Protein AF-A0AAV3M3A3-F1 (afdb_monomer)

Solvent-accessible surface area (backbone atoms only — not comparable to full-atom values): 3420 Å² total; per-residue (Å²): 117,67,70,61,53,54,52,54,58,56,53,73,74,69,67,83,84,82,68,85,45,77,49,54,94,61,97,74,85,84,85,59,89,91,52,94,77,83,91,80,71,77,43,78,66,59,127

Secondary structure (DSSP, 8-state):
-HHHHHHHHHHTT--------EEES-S-----TT-S-----EEE---

Mean predicted aligned error: 8.7 Å

pLDDT: mean 83.09, std 8.85, range [62.0, 95.5]

Structure (mmCIF, N/CA/C/O backbone):
data_AF-A0AAV3M3A3-F1
#
_entry.id   AF-A0AAV3M3A3-F1
#
loop_
_atom_site.group_PDB
_atom_site.id
_atom_site.type_symbol
_atom_site.label_atom_id
_atom_site.label_alt_id
_atom_site.label_comp_id
_atom_site.label_asym_id
_atom_site.label_entity_id
_atom_site.label_seq_id
_atom_site.pdbx_PDB_ins_code
_atom_site.Cartn_x
_atom_site.Cartn_y
_atom_site.Cartn_z
_atom_site.occupancy
_atom_site.B_iso_or_equiv
_atom_site.auth_seq_id
_atom_site.auth_comp_id
_atom_site.auth_asym_id
_atom_site.auth_atom_id
_atom_site.pdbx_PDB_model_num
ATOM 1 N N . MET A 1 1 ? 39.327 17.440 -29.756 1.00 62.00 1 MET A N 1
ATOM 2 C CA . MET A 1 1 ? 38.923 17.921 -28.415 1.00 62.00 1 MET A CA 1
ATOM 3 C C . MET A 1 1 ? 37.435 18.282 -28.351 1.00 62.00 1 MET A C 1
ATOM 5 O O . MET A 1 1 ? 36.740 17.711 -27.526 1.00 62.00 1 MET A O 1
ATOM 9 N N . MET A 1 2 ? 36.912 19.111 -29.265 1.00 68.56 2 MET A N 1
ATOM 10 C CA . MET A 1 2 ? 35.519 19.605 -29.219 1.00 68.56 2 MET A CA 1
ATOM 11 C C . MET A 1 2 ? 34.416 18.531 -29.299 1.00 68.56 2 MET A C 1
ATOM 13 O O . MET A 1 2 ? 33.440 18.618 -28.567 1.00 68.56 2 MET A O 1
ATOM 17 N N . LYS A 1 3 ? 34.596 17.459 -30.086 1.00 72.88 3 LYS A N 1
ATOM 18 C CA . LYS A 1 3 ? 33.602 16.367 -30.190 1.00 72.88 3 LYS A CA 1
ATOM 19 C C . LYS A 1 3 ? 33.316 15.661 -28.854 1.00 72.88 3 LYS A C 1
ATOM 21 O O . LYS A 1 3 ? 32.194 15.237 -28.619 1.00 72.88 3 LYS A O 1
ATOM 26 N N . LYS A 1 4 ? 34.318 15.556 -27.969 1.00 79.69 4 LYS A N 1
ATOM 27 C CA . LYS A 1 4 ? 34.161 14.929 -26.644 1.00 79.69 4 LYS A CA 1
ATOM 28 C C . LYS A 1 4 ? 33.308 15.794 -25.710 1.00 79.69 4 LYS A C 1
ATOM 30 O O . LYS A 1 4 ? 32.507 15.261 -24.954 1.00 79.69 4 LYS A O 1
ATOM 35 N N . LEU A 1 5 ? 33.454 17.116 -25.813 1.00 85.44 5 LEU A N 1
ATOM 36 C CA . LEU A 1 5 ? 32.677 18.077 -25.034 1.00 85.44 5 LEU A CA 1
ATOM 37 C C . LEU A 1 5 ? 31.203 18.076 -25.457 1.00 85.44 5 LEU A C 1
ATOM 39 O O . LEU A 1 5 ? 30.325 18.096 -24.604 1.00 85.44 5 LEU A O 1
ATOM 43 N N . SER A 1 6 ? 30.931 17.972 -26.760 1.00 84.88 6 SER A N 1
ATOM 44 C CA . SER A 1 6 ? 29.562 17.869 -27.278 1.00 84.88 6 SER A CA 1
ATOM 45 C C . SER A 1 6 ? 28.846 16.599 -26.806 1.00 84.88 6 SER A C 1
ATOM 47 O O . SER A 1 6 ? 27.682 16.666 -26.429 1.00 84.88 6 SER A O 1
ATOM 49 N N . VAL A 1 7 ? 29.538 15.452 -26.782 1.00 88.25 7 VAL A N 1
ATOM 50 C CA . VAL A 1 7 ? 28.974 14.184 -26.275 1.00 88.25 7 VAL A CA 1
ATOM 51 C C . VAL A 1 7 ? 28.693 14.263 -24.773 1.00 88.25 7 VAL A C 1
ATOM 53 O O . VAL A 1 7 ? 27.638 13.819 -24.329 1.00 88.25 7 VAL A O 1
ATOM 56 N N . LEU A 1 8 ? 29.597 14.872 -24.001 1.00 88.19 8 LEU A N 1
ATOM 57 C CA . LEU A 1 8 ? 29.401 15.079 -22.566 1.00 88.19 8 LEU A CA 1
ATOM 58 C C . LEU A 1 8 ? 28.184 15.973 -22.286 1.00 88.19 8 LEU A C 1
ATOM 60 O O . LEU A 1 8 ? 27.365 15.644 -21.434 1.00 88.19 8 LEU A O 1
ATOM 64 N N . LEU A 1 9 ? 28.037 17.066 -23.039 1.00 86.69 9 LEU A N 1
ATOM 65 C CA . LEU A 1 9 ? 26.919 17.993 -22.879 1.00 86.69 9 LEU A CA 1
ATOM 66 C C . LEU A 1 9 ? 25.575 17.344 -23.240 1.00 86.69 9 LEU A C 1
ATOM 68 O O . LEU A 1 9 ? 24.585 17.585 -22.558 1.00 86.69 9 LEU A O 1
ATOM 72 N N . LEU A 1 10 ? 25.543 16.489 -24.268 1.00 86.50 10 LEU A N 1
ATOM 73 C CA . LEU A 1 10 ? 24.341 15.744 -24.648 1.00 86.50 10 LEU A CA 1
ATOM 74 C C . LEU A 1 10 ? 23.938 14.707 -23.584 1.00 86.50 10 LEU A C 1
ATOM 76 O O . LEU A 1 10 ? 22.750 14.526 -23.330 1.00 86.50 10 LEU A O 1
ATOM 80 N N . GLY A 1 11 ? 24.910 14.072 -22.923 1.00 83.44 11 GLY A N 1
ATOM 81 C CA . GLY A 1 11 ? 24.659 13.117 -21.838 1.00 83.44 11 GLY A CA 1
ATOM 82 C C . GLY A 1 11 ? 23.966 13.736 -20.620 1.00 83.44 11 GLY A C 1
ATOM 83 O O . GLY A 1 11 ? 23.155 13.072 -19.982 1.00 83.44 11 GLY A O 1
ATOM 84 N N . CYS A 1 12 ? 24.202 15.021 -20.339 1.00 82.00 12 CYS A N 1
ATOM 85 C CA . CYS A 1 12 ? 23.539 15.730 -19.239 1.00 82.00 12 CYS A CA 1
ATOM 86 C C . CYS A 1 12 ? 22.024 15.900 -19.439 1.00 82.00 12 CYS A C 1
ATOM 88 O O . CYS A 1 12 ? 21.308 16.105 -18.463 1.00 82.00 12 CYS A O 1
ATOM 90 N N . PHE A 1 13 ? 21.530 15.815 -20.679 1.00 82.75 13 PHE A N 1
ATOM 91 C CA . PHE A 1 13 ? 20.099 15.910 -20.985 1.00 82.75 13 PHE A CA 1
ATOM 92 C C . PHE A 1 13 ? 19.368 14.562 -20.907 1.00 82.75 13 PHE A C 1
ATOM 94 O O . PHE A 1 13 ? 18.144 14.528 -21.008 1.00 82.75 13 PHE A O 1
ATOM 101 N N . VAL A 1 14 ? 20.089 13.454 -20.708 1.00 79.50 14 VAL A N 1
ATOM 102 C CA . VAL A 1 14 ? 19.511 12.114 -20.542 1.00 79.50 14 VAL A CA 1
ATOM 103 C C . VAL A 1 14 ? 19.400 11.807 -19.048 1.00 79.50 14 VAL A C 1
ATOM 105 O O . VAL A 1 14 ? 20.121 10.971 -18.508 1.00 79.50 14 VAL A O 1
ATOM 108 N N . THR A 1 15 ? 18.524 12.520 -18.344 1.00 72.06 15 THR A N 1
ATOM 109 C CA . THR A 1 15 ? 18.186 12.191 -16.954 1.00 72.06 15 THR A CA 1
ATOM 110 C C . THR A 1 15 ? 17.013 11.215 -16.917 1.00 72.06 15 THR A C 1
ATOM 112 O O . THR A 1 15 ? 16.007 11.389 -17.603 1.00 72.06 15 THR A O 1
ATOM 115 N N . ALA A 1 16 ? 17.131 10.157 -16.111 1.00 70.81 16 ALA A N 1
ATOM 116 C CA . ALA A 1 16 ? 16.004 9.276 -15.828 1.00 70.81 16 ALA A CA 1
ATOM 117 C C . ALA A 1 16 ? 15.029 10.009 -14.894 1.00 70.81 16 ALA A C 1
ATOM 119 O O . ALA A 1 16 ? 15.389 10.367 -13.771 1.00 70.81 16 ALA A O 1
ATOM 120 N N . ASN A 1 17 ? 13.802 10.251 -15.357 1.00 70.81 17 ASN A N 1
ATOM 121 C CA . ASN A 1 17 ? 12.747 10.787 -14.504 1.00 70.81 17 ASN A CA 1
ATOM 122 C C . ASN A 1 17 ? 12.313 9.688 -13.524 1.00 70.81 17 ASN A C 1
ATOM 124 O O . ASN A 1 17 ? 11.683 8.714 -13.926 1.00 70.81 17 ASN A O 1
ATOM 128 N N . ALA A 1 18 ? 12.672 9.826 -12.247 1.00 68.38 18 ALA A N 1
ATOM 129 C CA . ALA A 1 18 ? 12.206 8.928 -11.198 1.00 68.38 18 ALA A CA 1
ATOM 130 C C . ALA A 1 18 ? 10.811 9.373 -1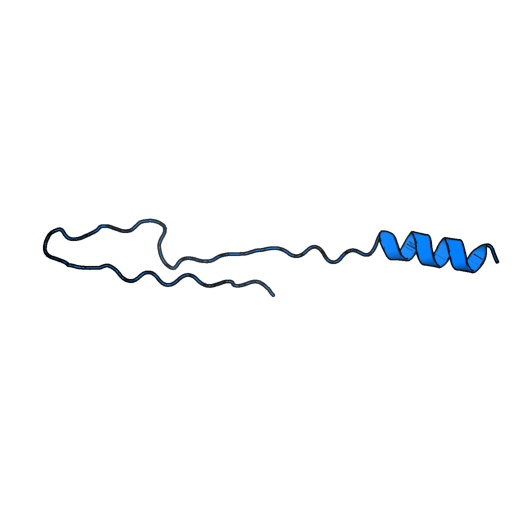0.739 1.00 68.38 18 ALA A C 1
ATOM 132 O O . ALA A 1 18 ? 10.666 10.395 -10.065 1.00 68.38 18 ALA A O 1
ATOM 133 N N . TYR A 1 19 ? 9.780 8.615 -11.106 1.00 71.19 19 TYR A N 1
ATOM 134 C CA . TYR A 1 19 ? 8.425 8.852 -10.618 1.00 71.19 19 TYR A CA 1
ATOM 135 C C . TYR A 1 19 ? 8.220 8.096 -9.311 1.00 71.19 19 TYR A C 1
ATOM 137 O O . TYR A 1 19 ? 8.433 6.887 -9.253 1.00 71.19 19 TYR A O 1
ATOM 145 N N . SER A 1 20 ? 7.817 8.819 -8.262 1.00 70.62 20 SER A N 1
ATOM 146 C CA . SER A 1 20 ? 7.438 8.203 -6.996 1.00 70.62 20 SER A CA 1
ATOM 147 C C . SER A 1 20 ? 5.926 8.011 -6.913 1.00 7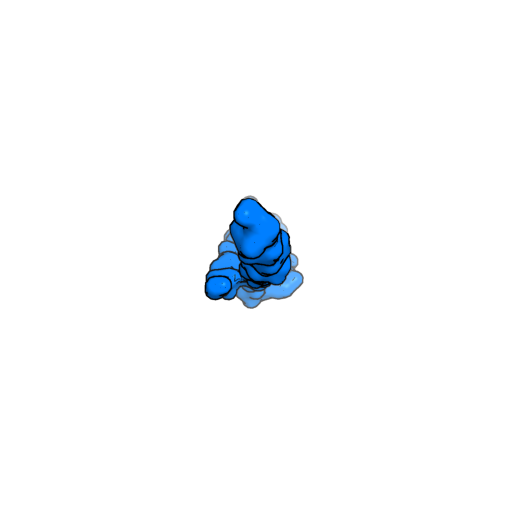0.62 20 SER A C 1
ATOM 149 O O . SER A 1 20 ? 5.187 8.979 -6.754 1.00 70.62 20 SER A O 1
ATOM 151 N N . ALA A 1 21 ? 5.466 6.769 -7.018 1.00 76.50 21 ALA A N 1
ATOM 152 C CA . ALA A 1 21 ? 4.112 6.329 -6.740 1.00 76.50 21 ALA A CA 1
ATOM 153 C C . ALA A 1 21 ? 4.087 5.631 -5.373 1.00 76.50 21 ALA A C 1
ATOM 155 O O . ALA A 1 21 ? 4.397 4.444 -5.228 1.00 76.50 21 ALA A O 1
ATOM 156 N N . ILE A 1 22 ? 3.709 6.391 -4.348 1.00 80.75 22 ILE A N 1
ATOM 157 C CA . ILE A 1 22 ? 3.411 5.837 -3.029 1.00 80.75 22 ILE A CA 1
ATOM 158 C C . ILE A 1 22 ? 1.945 5.410 -3.032 1.00 80.75 22 ILE A C 1
ATOM 160 O O . ILE A 1 22 ? 1.054 6.233 -3.235 1.00 80.75 22 ILE A O 1
ATOM 164 N N . SER A 1 23 ? 1.703 4.122 -2.805 1.00 84.12 23 SER A N 1
ATOM 165 C CA . SER A 1 23 ? 0.365 3.553 -2.689 1.00 84.12 23 SER A CA 1
ATOM 166 C C . SER A 1 23 ? 0.055 3.244 -1.231 1.00 84.12 23 SER A C 1
ATOM 168 O O . SER A 1 23 ? 0.839 2.601 -0.524 1.00 84.12 23 SER A O 1
ATOM 170 N N . MET A 1 24 ? -1.129 3.670 -0.808 1.00 84.81 24 MET A N 1
ATOM 171 C CA . MET A 1 24 ? -1.748 3.291 0.455 1.00 84.81 24 MET 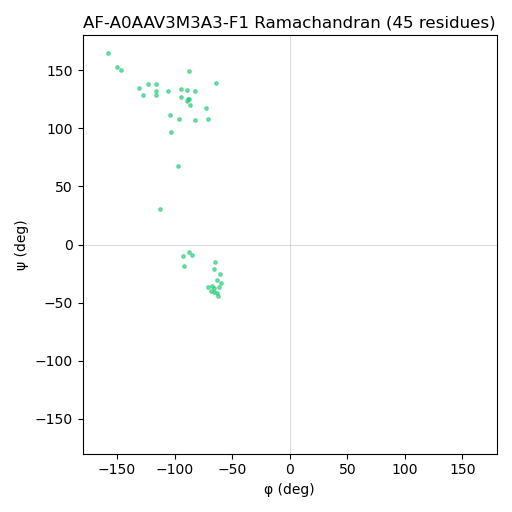A CA 1
ATOM 172 C C . MET A 1 24 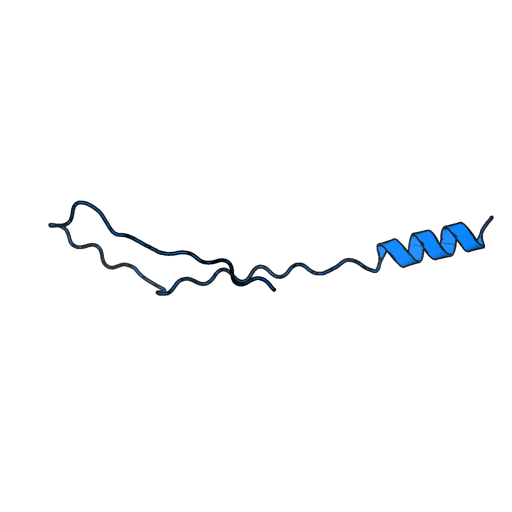? -3.030 2.530 0.149 1.00 84.81 24 MET A C 1
ATOM 174 O O . MET A 1 24 ? -3.808 2.952 -0.704 1.00 84.81 24 MET A O 1
ATOM 178 N N . ASP A 1 25 ? -3.285 1.449 0.881 1.00 83.06 25 ASP A N 1
ATOM 179 C CA . ASP A 1 25 ? -4.464 0.602 0.648 1.00 83.06 25 ASP A CA 1
ATOM 180 C C . ASP A 1 25 ? -5.789 1.334 0.931 1.00 83.06 25 ASP A C 1
ATOM 182 O O . ASP A 1 25 ? -6.870 0.866 0.571 1.00 83.06 25 ASP A O 1
ATOM 186 N N . ARG A 1 26 ? -5.723 2.478 1.625 1.00 85.50 26 ARG A N 1
ATOM 187 C CA . ARG A 1 26 ? -6.865 3.290 2.055 1.00 85.50 26 ARG A CA 1
ATOM 188 C C . ARG A 1 26 ? -6.509 4.774 2.044 1.00 85.50 26 ARG A C 1
ATOM 190 O O . ARG A 1 26 ? -5.376 5.144 2.327 1.00 85.50 26 ARG A O 1
ATOM 197 N N . THR A 1 27 ? -7.501 5.631 1.804 1.00 90.06 27 THR A N 1
ATOM 198 C CA . THR A 1 27 ? -7.347 7.103 1.810 1.00 90.06 27 THR A CA 1
ATOM 199 C C . THR A 1 27 ? -7.655 7.749 3.161 1.00 90.06 27 THR A C 1
ATOM 201 O O . THR A 1 27 ? -7.416 8.939 3.352 1.00 90.06 27 THR A O 1
ATOM 204 N N . ARG A 1 28 ? -8.205 6.981 4.108 1.00 91.44 28 ARG A N 1
ATOM 205 C CA . ARG A 1 28 ? -8.525 7.435 5.464 1.00 91.44 28 ARG A CA 1
ATOM 206 C C . ARG A 1 28 ? -8.431 6.292 6.464 1.00 91.44 28 ARG A C 1
ATOM 208 O O . ARG A 1 28 ? -8.687 5.137 6.122 1.00 91.44 28 ARG A O 1
ATOM 215 N N . ILE A 1 29 ? -8.142 6.645 7.711 1.00 90.44 29 ILE A N 1
ATOM 216 C CA . ILE A 1 29 ? -8.184 5.741 8.861 1.00 90.44 29 ILE A CA 1
ATOM 217 C C . ILE A 1 29 ? -9.269 6.241 9.814 1.00 90.44 29 ILE A C 1
ATOM 219 O O . ILE A 1 29 ? -9.326 7.429 10.121 1.00 90.44 29 ILE A O 1
ATOM 223 N N . ILE A 1 30 ? -10.134 5.334 10.267 1.00 92.44 30 ILE A N 1
ATOM 224 C CA . ILE A 1 30 ? -11.047 5.584 11.385 1.00 92.44 30 ILE A CA 1
ATOM 225 C C . ILE A 1 30 ? -10.465 4.841 12.581 1.00 92.44 30 ILE A C 1
ATOM 227 O O . ILE A 1 30 ? -10.391 3.614 12.571 1.00 92.44 30 ILE A O 1
ATOM 231 N N . TYR A 1 31 ? -9.995 5.597 13.567 1.00 93.25 31 TYR A N 1
ATOM 232 C CA . TYR A 1 31 ? -9.427 5.051 14.791 1.00 93.25 31 TYR A CA 1
ATOM 233 C C . TYR A 1 31 ? -10.546 4.683 15.768 1.00 93.25 31 TYR A C 1
ATOM 235 O O . TYR A 1 31 ? -11.448 5.487 16.000 1.00 93.25 31 TYR A O 1
ATOM 243 N N . ASN A 1 32 ? -10.490 3.478 16.332 1.00 93.44 32 ASN A N 1
ATOM 244 C CA . ASN A 1 32 ? -11.417 3.052 17.375 1.00 93.44 32 ASN A CA 1
ATOM 245 C C . ASN A 1 32 ? -10.862 3.468 18.746 1.00 93.44 32 ASN A C 1
ATOM 247 O O . ASN A 1 32 ? -9.738 3.101 19.078 1.00 93.44 32 ASN A O 1
ATOM 251 N N . GLY A 1 33 ? -11.653 4.205 19.532 1.00 93.00 33 GLY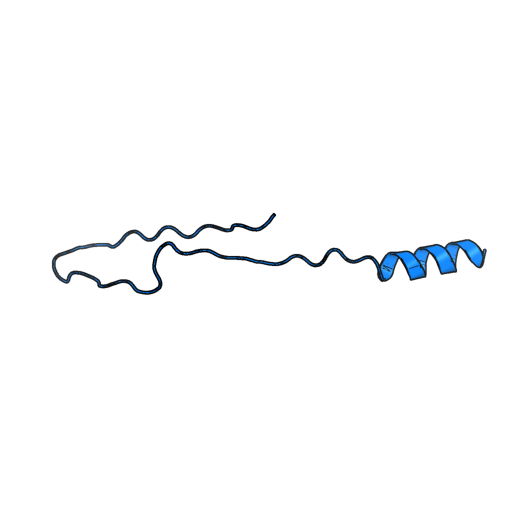 A N 1
ATOM 252 C CA . GLY A 1 33 ? -11.251 4.730 20.840 1.00 93.00 33 GLY A CA 1
ATOM 253 C C . GLY A 1 33 ? -10.8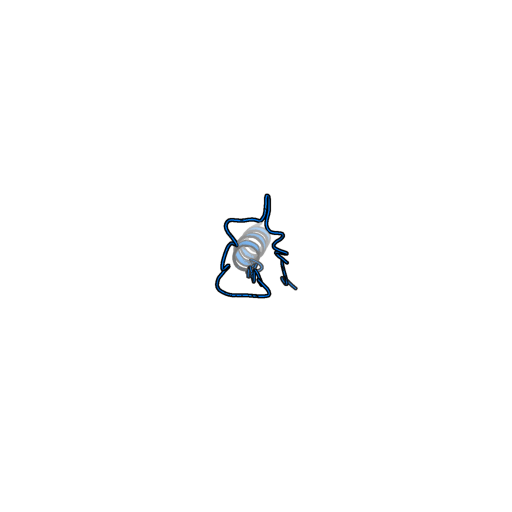72 3.664 21.874 1.00 93.00 33 GLY A C 1
ATOM 254 O O . GLY A 1 33 ? -10.048 3.947 22.735 1.00 93.00 33 GLY A O 1
ATOM 255 N N . ASP A 1 34 ? -11.395 2.442 21.748 1.00 95.50 34 ASP A N 1
ATOM 256 C CA . ASP A 1 34 ? -11.060 1.323 22.643 1.00 95.50 34 ASP A CA 1
ATOM 257 C C . ASP A 1 34 ? -9.780 0.580 22.218 1.00 95.50 34 ASP A C 1
ATOM 259 O O . ASP A 1 34 ? -9.289 -0.309 22.915 1.00 95.50 34 ASP A O 1
ATOM 263 N N . SER A 1 35 ? -9.242 0.898 21.037 1.00 93.69 35 SER A N 1
ATOM 264 C CA . SER A 1 35 ? -7.998 0.312 20.535 1.00 93.69 35 SER A CA 1
ATOM 265 C C . SER A 1 35 ? -6.791 1.105 21.031 1.00 93.69 35 SER A C 1
ATOM 267 O O . SER A 1 35 ? -6.866 2.315 21.213 1.00 93.69 35 SER A O 1
ATOM 269 N N . ASN A 1 36 ? -5.658 0.423 21.217 1.00 94.06 36 ASN A N 1
ATOM 270 C CA . ASN A 1 36 ? -4.391 1.055 21.615 1.00 94.06 36 ASN A CA 1
ATOM 271 C C . ASN A 1 36 ? -3.508 1.456 20.422 1.00 94.06 36 ASN A C 1
ATOM 273 O O . ASN A 1 36 ? -2.571 2.235 20.579 1.00 94.06 36 ASN A O 1
ATOM 277 N N . SER A 1 37 ? -3.753 0.892 19.237 1.00 93.62 37 SER A N 1
ATOM 278 C CA . SER A 1 37 ? -2.998 1.207 18.024 1.00 93.62 37 SER A CA 1
ATOM 279 C C . SER A 1 37 ? -3.786 0.873 16.758 1.00 93.62 37 SER A C 1
ATOM 281 O O . SER A 1 37 ? -4.780 0.145 16.786 1.00 93.62 37 SER A O 1
ATOM 283 N N . VAL A 1 38 ? -3.323 1.415 15.630 1.00 91.44 38 VAL A N 1
ATOM 284 C CA . VAL A 1 38 ? -3.797 1.077 14.287 1.00 91.44 38 VAL A CA 1
ATOM 285 C C . VAL A 1 38 ? -2.594 0.803 13.392 1.00 91.44 38 VAL A C 1
ATOM 287 O O . VAL A 1 38 ? -1.612 1.541 13.425 1.00 91.44 38 VAL A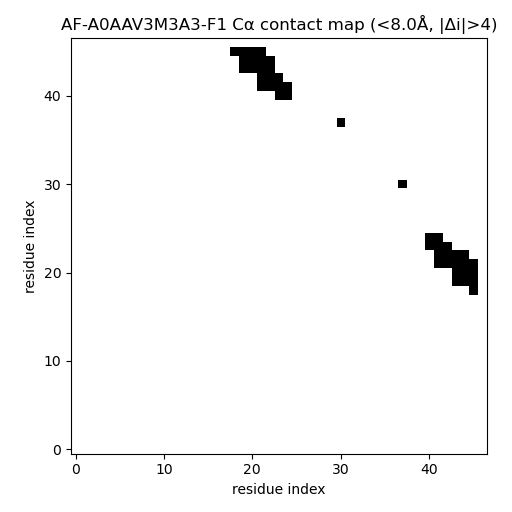 O 1
ATOM 290 N N . SER A 1 39 ? -2.660 -0.269 12.605 1.00 91.50 39 SER A N 1
ATOM 291 C CA . SER A 1 39 ? -1.618 -0.602 11.635 1.00 91.50 39 SER A CA 1
ATOM 292 C C . SER A 1 39 ? -1.983 -0.048 10.262 1.00 91.50 39 SER A C 1
ATOM 294 O O . SER A 1 39 ? -3.117 -0.205 9.804 1.00 91.50 39 SER A O 1
ATOM 296 N N . LEU A 1 40 ? -1.018 0.597 9.609 1.00 88.12 40 LEU A N 1
ATOM 297 C CA . LEU A 1 40 ? -1.126 1.077 8.238 1.00 88.12 40 LEU A CA 1
ATOM 298 C C . LEU A 1 40 ? 0.062 0.552 7.438 1.00 88.12 40 LEU A C 1
ATOM 300 O O . LEU A 1 40 ? 1.215 0.762 7.810 1.00 88.12 40 LEU A O 1
ATOM 304 N N . THR A 1 41 ? -0.227 -0.069 6.302 1.00 89.38 41 THR A N 1
ATOM 305 C CA . THR A 1 41 ? 0.791 -0.466 5.336 1.00 89.38 41 THR A CA 1
ATOM 306 C C . THR A 1 41 ? 0.943 0.621 4.279 1.00 89.38 41 THR A C 1
ATOM 308 O O . THR A 1 41 ? -0.027 1.045 3.652 1.00 89.38 41 THR A O 1
ATOM 311 N N . VAL A 1 42 ? 2.180 1.072 4.081 1.00 87.56 42 VAL A N 1
ATOM 312 C CA . VAL A 1 42 ? 2.555 2.001 3.013 1.00 87.56 42 VAL A CA 1
ATOM 313 C C . VAL A 1 42 ? 3.521 1.273 2.099 1.00 87.56 42 VAL A C 1
ATOM 315 O O . VAL A 1 42 ? 4.504 0.699 2.567 1.00 87.56 42 VAL A O 1
ATOM 318 N N . SER A 1 43 ? 3.243 1.283 0.797 1.00 87.50 43 SER A N 1
ATOM 319 C CA . SER A 1 43 ? 4.113 0.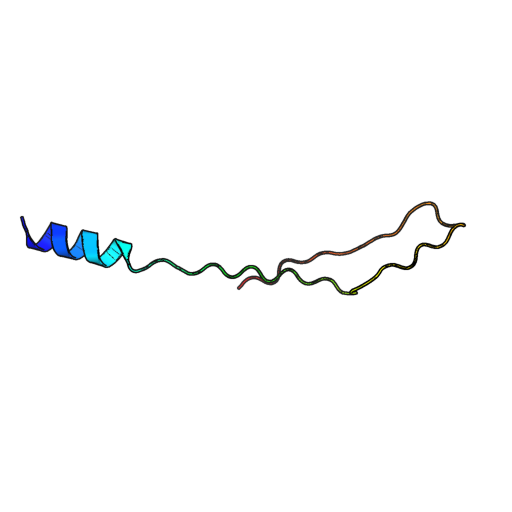649 -0.187 1.00 87.50 43 SER A CA 1
ATOM 320 C C . SER A 1 43 ? 4.554 1.646 -1.247 1.00 87.50 43 SER A C 1
ATOM 322 O O . SER A 1 43 ? 3.776 2.466 -1.732 1.00 87.50 43 SER A O 1
ATOM 324 N N . ASN A 1 44 ? 5.829 1.566 -1.605 1.00 84.88 44 ASN A N 1
ATOM 325 C CA . ASN A 1 44 ? 6.360 2.237 -2.774 1.00 84.88 44 ASN A CA 1
ATOM 326 C C . ASN A 1 44 ? 6.203 1.279 -3.967 1.00 84.88 44 ASN A C 1
ATOM 328 O O . ASN A 1 44 ? 6.650 0.132 -3.903 1.00 84.88 44 ASN A O 1
ATOM 332 N N . LYS A 1 45 ? 5.520 1.734 -5.020 1.00 77.38 45 LYS A N 1
ATOM 333 C CA . LYS A 1 45 ? 5.287 0.974 -6.256 1.00 77.38 45 LYS A CA 1
ATOM 334 C C . LYS A 1 45 ? 6.020 1.592 -7.451 1.00 77.38 45 LYS A C 1
ATOM 336 O O . LYS A 1 45 ? 5.548 1.495 -8.579 1.00 77.38 45 LYS A O 1
ATOM 341 N N . ASN A 1 46 ? 7.164 2.223 -7.209 1.00 73.25 46 ASN A N 1
ATOM 342 C CA . ASN A 1 46 ? 8.049 2.695 -8.269 1.00 73.25 46 ASN A CA 1
ATOM 343 C C . ASN A 1 46 ? 8.576 1.489 -9.047 1.00 73.25 46 ASN A C 1
ATOM 345 O O . ASN A 1 46 ? 8.900 0.458 -8.453 1.00 73.25 46 ASN A O 1
ATOM 349 N N . THR A 1 47 ? 8.632 1.637 -10.367 1.00 63.78 47 THR A N 1
ATOM 350 C CA . THR A 1 47 ? 9.214 0.672 -11.310 1.00 63.78 47 THR A CA 1
ATOM 351 C C . THR A 1 47 ? 10.470 1.262 -11.922 1.00 63.78 47 THR A C 1
ATOM 353 O O . THR A 1 47 ? 10.487 2.500 -12.115 1.00 63.78 47 THR A O 1
#

Foldseek 3Di:
DVVVVVVVVVVVVPDDDFDWDKDWPDPDDDDDPVDPDDDTDIDTPTD

Radius of gyration: 22.88 Å; Cα contacts (8 Å, |Δi|>4): 22; chains: 1; bounding box: 50×20×53 Å

Sequence (47 aa):
MMKKLSVLLLGCFVTANAYSAISMDRTRIIYNGDSNSVSLTVS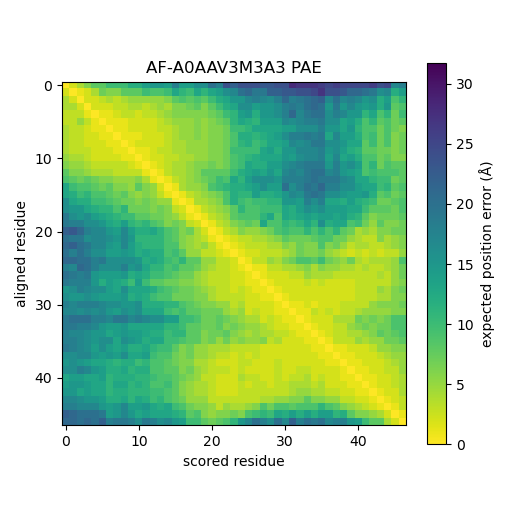NKNT

Organism: NCBI:txid1256988

InterPro domains:
  IPR008962 PapD-like superfamily [SSF49354] (18-46)